Protein AF-A0A7V9MAX3-F1 (afdb_monomer_lite)

Radius of gyration: 15.93 Å; chains: 1; bounding box: 44×23×37 Å

pLDDT: mean 81.9, std 13.09, range [47.19, 96.69]

Sequence (76 aa):
MEQARAVLTRLERIDALKQAEVPAAVLLDEVRALLTEAEAWVGADRPGETATDALARSREAFLAGAPAADAALVAR

Secondary structure (DSSP, 8-state):
--HHHHHHHHHHHHHHHHHTT--HHHHHHHHHHHHHHHHHHHHHHSTT--HHHHHHHHHHHHHHHHHHHHHHHHT-

Structure (mmCIF, N/CA/C/O backbone):
data_AF-A0A7V9MAX3-F1
#
_entry.id   AF-A0A7V9MAX3-F1
#
loop_
_atom_site.group_PDB
_atom_site.id
_atom_site.type_symbol
_atom_site.label_atom_id
_atom_site.label_alt_id
_atom_site.label_comp_id
_atom_site.label_asym_id
_atom_site.label_entity_id
_atom_site.label_seq_id
_atom_site.pdbx_PDB_ins_code
_atom_site.Cartn_x
_atom_site.Cartn_y
_atom_site.Cartn_z
_atom_site.occupancy
_atom_site.B_iso_or_equiv
_atom_site.auth_seq_id
_atom_site.auth_comp_id
_atom_site.auth_asym_id
_atom_site.auth_atom_id
_atom_site.pdbx_PDB_model_num
ATOM 1 N N . MET A 1 1 ? 13.331 12.697 -2.406 1.00 62.78 1 MET A N 1
ATOM 2 C CA . MET A 1 1 ? 12.700 11.566 -1.688 1.00 62.78 1 MET A CA 1
ATOM 3 C C . MET A 1 1 ? 11.387 12.015 -1.054 1.00 62.78 1 MET A C 1
ATOM 5 O O . MET A 1 1 ? 11.281 12.173 0.156 1.00 62.78 1 MET A O 1
ATOM 9 N N . GLU A 1 2 ? 10.388 12.291 -1.883 1.00 80.31 2 GLU A N 1
ATO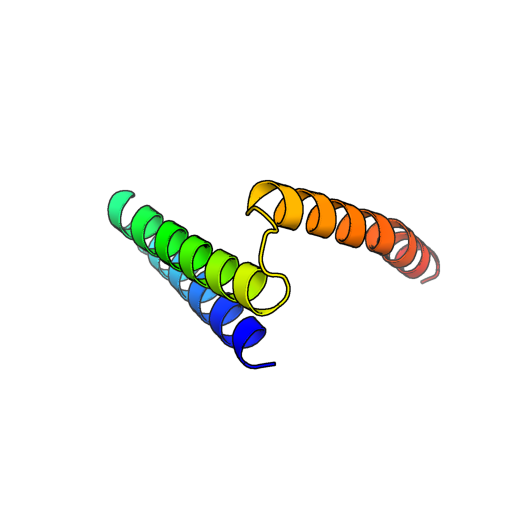M 10 C CA . GLU A 1 2 ? 9.051 12.722 -1.442 1.00 80.31 2 GLU A CA 1
ATOM 11 C C . GLU A 1 2 ? 8.107 11.519 -1.326 1.00 80.31 2 GLU A C 1
ATOM 13 O O . GLU A 1 2 ? 7.364 11.398 -0.359 1.00 80.31 2 GLU A O 1
ATOM 18 N N . GLN A 1 3 ? 8.287 10.551 -2.223 1.00 80.38 3 GLN A N 1
ATOM 19 C CA . GLN A 1 3 ? 7.573 9.280 -2.284 1.00 80.38 3 GLN A CA 1
ATOM 20 C C . GLN A 1 3 ? 7.748 8.461 -0.999 1.00 80.38 3 GLN A C 1
ATOM 22 O O . GLN A 1 3 ? 6.773 8.027 -0.399 1.00 80.38 3 GLN A O 1
ATOM 27 N N . ALA A 1 4 ? 8.986 8.331 -0.505 1.00 83.44 4 ALA A N 1
ATOM 28 C CA . ALA A 1 4 ? 9.262 7.613 0.742 1.00 83.44 4 ALA A CA 1
ATOM 29 C C . ALA A 1 4 ? 8.546 8.238 1.954 1.00 83.44 4 ALA A C 1
ATOM 31 O O . ALA A 1 4 ? 8.060 7.518 2.820 1.00 83.44 4 ALA A O 1
ATOM 32 N N . ARG A 1 5 ? 8.429 9.574 2.000 1.00 86.00 5 ARG A N 1
ATOM 33 C CA . ARG A 1 5 ? 7.674 10.264 3.057 1.00 86.00 5 ARG A CA 1
ATOM 34 C C . ARG A 1 5 ? 6.172 10.041 2.915 1.00 86.00 5 ARG A C 1
ATOM 36 O O . ARG A 1 5 ? 5.523 9.766 3.915 1.00 86.00 5 ARG A O 1
ATOM 43 N N . ALA A 1 6 ? 5.641 10.087 1.693 1.00 87.75 6 ALA A N 1
ATOM 44 C CA . ALA A 1 6 ? 4.232 9.802 1.432 1.00 87.75 6 ALA A CA 1
ATOM 45 C C . ALA A 1 6 ? 3.833 8.380 1.872 1.00 87.75 6 ALA A C 1
ATOM 47 O O . ALA A 1 6 ? 2.796 8.217 2.516 1.00 87.75 6 ALA A O 1
ATOM 48 N N . VAL A 1 7 ? 4.686 7.378 1.608 1.00 90.31 7 VAL A N 1
ATOM 49 C CA . VAL A 1 7 ? 4.488 5.995 2.082 1.00 90.31 7 VAL A CA 1
ATOM 50 C C . VAL A 1 7 ? 4.422 5.942 3.601 1.00 90.31 7 VAL A C 1
ATOM 52 O O . VAL A 1 7 ? 3.459 5.413 4.145 1.00 90.31 7 VAL A O 1
ATOM 55 N N . LEU A 1 8 ? 5.421 6.506 4.287 1.00 91.56 8 LEU A N 1
ATOM 56 C CA . LEU A 1 8 ? 5.483 6.472 5.750 1.00 91.56 8 LEU A CA 1
ATOM 57 C C . LEU A 1 8 ? 4.255 7.140 6.379 1.00 91.56 8 LEU A C 1
ATOM 59 O O . LEU A 1 8 ? 3.614 6.540 7.234 1.00 91.56 8 LEU A O 1
ATOM 63 N N . THR A 1 9 ? 3.847 8.309 5.879 1.00 92.94 9 THR A N 1
ATOM 64 C CA . THR A 1 9 ? 2.631 8.993 6.344 1.00 92.94 9 THR A CA 1
ATOM 65 C C . THR A 1 9 ? 1.364 8.159 6.127 1.00 92.94 9 THR A C 1
ATOM 67 O O . THR A 1 9 ? 0.460 8.178 6.963 1.00 92.94 9 THR A O 1
ATOM 70 N N . ARG A 1 10 ? 1.258 7.408 5.020 1.00 93.06 10 ARG A N 1
ATOM 71 C CA . ARG A 1 10 ? 0.102 6.525 4.797 1.00 93.06 10 ARG A CA 1
ATOM 72 C C . ARG A 1 10 ? 0.113 5.328 5.745 1.00 93.06 10 ARG A C 1
ATOM 74 O O . ARG A 1 10 ? -0.938 4.972 6.269 1.00 93.06 10 ARG A O 1
ATOM 81 N N . LEU A 1 11 ? 1.280 4.732 5.985 1.00 94.44 11 LEU A N 1
ATOM 82 C CA . LEU A 1 11 ? 1.423 3.618 6.925 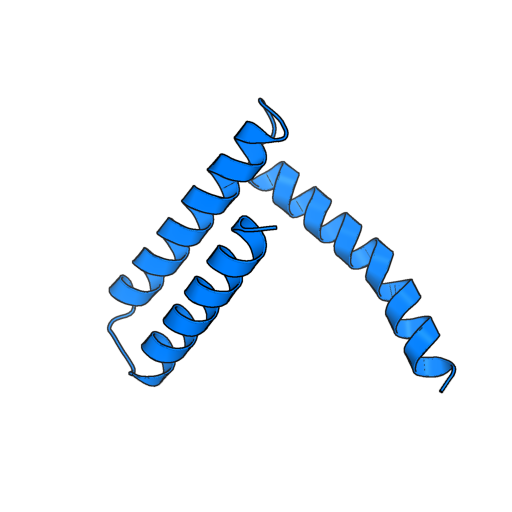1.00 94.44 11 LEU A CA 1
ATOM 83 C C . LEU A 1 11 ? 1.050 4.043 8.349 1.00 94.44 11 LEU A C 1
ATOM 85 O O . LEU A 1 11 ? 0.247 3.370 8.986 1.00 94.44 11 LEU A O 1
ATOM 89 N N . GLU A 1 12 ? 1.513 5.212 8.796 1.00 95.38 12 GLU A N 1
ATOM 90 C CA . GLU A 1 12 ? 1.120 5.801 10.085 1.00 95.38 12 GLU A CA 1
ATOM 91 C C . GLU A 1 12 ? -0.401 5.996 10.189 1.00 95.38 12 GLU A C 1
ATOM 93 O O . GLU A 1 12 ? -1.009 5.711 11.223 1.00 95.38 12 GLU A O 1
ATOM 98 N N . ARG A 1 13 ? -1.047 6.440 9.102 1.00 94.62 13 ARG A N 1
ATOM 99 C CA . ARG A 1 13 ? -2.508 6.576 9.048 1.00 94.62 13 ARG A CA 1
ATOM 100 C C . ARG A 1 13 ? -3.217 5.225 9.139 1.00 94.62 13 ARG A C 1
ATOM 102 O O . ARG A 1 13 ? -4.210 5.122 9.856 1.00 94.62 13 ARG A O 1
ATOM 109 N N . ILE A 1 14 ? -2.738 4.207 8.426 1.00 93.62 14 ILE A N 1
ATOM 110 C CA . ILE A 1 14 ? -3.291 2.846 8.482 1.00 93.62 14 ILE A CA 1
ATOM 111 C C . ILE A 1 14 ? -3.172 2.287 9.902 1.00 93.62 14 ILE A C 1
ATOM 113 O O . ILE A 1 14 ? -4.143 1.735 10.419 1.00 93.62 14 ILE A O 1
ATOM 117 N N . ASP A 1 15 ? -2.028 2.484 10.558 1.00 95.12 15 ASP A N 1
ATOM 118 C CA . ASP A 1 15 ? -1.826 2.063 11.943 1.00 95.12 15 ASP A CA 1
ATOM 119 C C . ASP A 1 15 ? -2.790 2.781 12.893 1.00 95.12 15 ASP A C 1
ATOM 121 O O . ASP A 1 15 ? -3.440 2.130 13.711 1.00 95.12 15 ASP A O 1
ATOM 125 N N . ALA A 1 16 ? -2.974 4.095 12.742 1.00 96.69 16 ALA A N 1
ATOM 126 C CA . ALA A 1 16 ? -3.942 4.850 13.536 1.00 96.69 16 ALA A CA 1
ATOM 127 C C . ALA A 1 16 ? -5.388 4.358 13.328 1.00 96.69 16 ALA A C 1
ATOM 129 O O . ALA A 1 16 ? -6.128 4.178 14.294 1.00 96.69 16 ALA A O 1
ATOM 130 N N . LEU A 1 17 ? -5.785 4.089 12.080 1.00 95.69 17 LEU A N 1
ATOM 131 C CA . LEU A 1 17 ? -7.105 3.544 11.744 1.00 95.69 17 LEU A CA 1
ATOM 132 C C . LEU A 1 17 ? -7.311 2.148 12.339 1.00 95.69 17 LEU A C 1
ATOM 134 O O . LEU A 1 17 ? -8.385 1.848 12.859 1.00 95.69 17 LEU A O 1
ATOM 138 N N . LYS A 1 18 ? -6.274 1.310 12.310 1.00 92.31 18 LYS A N 1
ATOM 139 C CA . LYS A 1 18 ? -6.301 -0.028 12.902 1.00 92.31 18 LYS A CA 1
ATOM 140 C C . LYS A 1 18 ? -6.484 0.036 14.418 1.00 92.31 18 LYS A C 1
ATOM 142 O O . LYS A 1 18 ? -7.273 -0.735 14.952 1.00 92.31 18 LYS A O 1
ATOM 147 N N . GLN A 1 19 ? -5.800 0.960 15.095 1.00 96.31 19 GLN A N 1
ATOM 148 C CA . GLN A 1 19 ? -5.969 1.179 16.539 1.00 96.31 19 GLN A CA 1
ATOM 149 C C . GLN A 1 19 ? -7.345 1.750 16.895 1.00 96.31 19 GLN A C 1
ATOM 151 O O . GLN A 1 19 ? -7.861 1.482 17.973 1.00 96.31 19 GLN A O 1
ATOM 156 N N . ALA A 1 20 ? -7.954 2.511 15.988 1.00 95.94 20 ALA A N 1
ATOM 157 C CA . ALA A 1 20 ? -9.311 3.023 16.143 1.00 95.94 20 ALA A CA 1
ATOM 158 C C . ALA A 1 20 ? -10.406 1.985 15.817 1.00 95.94 20 ALA A C 1
ATOM 160 O O . ALA A 1 20 ? -11.581 2.346 15.808 1.00 95.94 20 ALA A O 1
ATOM 161 N N . GLU A 1 21 ? -10.036 0.730 15.521 1.00 94.25 21 GLU A N 1
ATOM 162 C CA . GLU A 1 21 ? -10.949 -0.377 15.192 1.00 94.25 21 GLU A CA 1
ATOM 163 C C . GLU A 1 21 ? -11.983 -0.020 14.107 1.00 94.25 21 GLU A C 1
ATOM 165 O O . GLU A 1 21 ? -13.143 -0.442 14.144 1.00 94.25 21 GLU A O 1
ATOM 170 N N . VAL A 1 22 ? -11.569 0.774 13.112 1.00 94.25 22 VAL A N 1
ATOM 171 C CA . VAL A 1 22 ? -12.454 1.146 12.000 1.00 94.25 22 VAL A CA 1
ATOM 172 C C . VAL A 1 22 ? -12.857 -0.088 11.178 1.00 94.25 22 VAL A C 1
ATOM 174 O O . VAL A 1 22 ? -12.132 -1.088 11.154 1.00 94.25 22 VAL A O 1
ATOM 177 N N . PRO A 1 23 ? -13.981 -0.033 10.436 1.00 96.25 23 PRO A N 1
ATOM 178 C CA . PRO A 1 23 ? -14.381 -1.130 9.566 1.00 96.25 23 PRO A CA 1
ATOM 179 C C . PRO A 1 23 ? -13.266 -1.539 8.599 1.00 96.25 23 PRO A C 1
ATOM 181 O O . PRO A 1 23 ? -12.613 -0.690 7.993 1.00 96.25 23 PRO A O 1
ATOM 184 N N . ALA A 1 24 ? -13.102 -2.847 8.384 1.00 91.25 24 ALA A N 1
ATOM 185 C CA . ALA A 1 24 ? -12.044 -3.399 7.532 1.00 91.25 24 ALA A CA 1
ATOM 186 C C . ALA A 1 24 ? -12.036 -2.828 6.101 1.00 91.25 24 ALA A C 1
ATOM 188 O O . ALA A 1 24 ? -10.977 -2.739 5.487 1.00 91.25 24 ALA A O 1
ATOM 189 N N . ALA A 1 25 ? -13.196 -2.404 5.586 1.00 94.00 25 ALA A N 1
ATOM 190 C CA . ALA A 1 25 ? -13.302 -1.726 4.295 1.00 94.00 25 ALA A CA 1
ATOM 191 C C . ALA A 1 25 ? -12.464 -0.435 4.241 1.00 94.00 25 ALA A C 1
ATOM 193 O O . ALA A 1 25 ? -11.762 -0.209 3.264 1.00 94.00 25 ALA A O 1
ATOM 194 N N . VAL A 1 26 ? -12.453 0.351 5.322 1.00 93.94 26 VAL A N 1
ATOM 195 C CA . VAL A 1 26 ? -11.697 1.612 5.410 1.00 93.94 26 VAL A CA 1
ATOM 196 C C . VAL A 1 26 ? -10.191 1.350 5.370 1.00 93.94 26 VAL A C 1
ATOM 198 O O . VAL A 1 26 ? -9.453 2.037 4.671 1.00 93.94 26 VAL A O 1
ATOM 201 N N . LEU A 1 27 ? -9.726 0.321 6.082 1.00 93.06 27 LEU A N 1
ATOM 202 C CA . LEU A 1 27 ? -8.325 -0.108 6.039 1.00 93.06 27 LEU A CA 1
ATOM 203 C C . LEU A 1 27 ? -7.937 -0.621 4.648 1.00 93.06 27 LEU A C 1
ATOM 205 O O . LEU A 1 27 ? -6.854 -0.314 4.152 1.00 93.06 27 LEU A O 1
ATOM 209 N N . LEU A 1 28 ? -8.822 -1.392 4.013 1.00 94.31 28 LEU A N 1
ATOM 210 C CA . LEU A 1 28 ? -8.584 -1.940 2.683 1.00 94.31 28 LEU A CA 1
ATOM 211 C C . LEU A 1 28 ? -8.470 -0.836 1.624 1.00 94.31 28 LEU A C 1
ATOM 213 O O . LEU A 1 28 ? -7.630 -0.952 0.733 1.00 94.31 28 LEU A O 1
ATOM 217 N N . ASP A 1 29 ? -9.265 0.227 1.731 1.00 95.69 29 ASP A N 1
ATOM 218 C CA . ASP A 1 29 ? -9.202 1.371 0.819 1.00 95.69 29 ASP A CA 1
ATOM 219 C C . ASP A 1 29 ? -7.849 2.093 0.908 1.00 95.69 29 ASP A C 1
ATOM 221 O O . ASP A 1 29 ? -7.233 2.370 -0.123 1.00 95.69 29 ASP A O 1
ATOM 225 N N . GLU A 1 30 ? -7.320 2.314 2.116 1.00 94.75 30 GLU A N 1
ATOM 226 C CA . GLU A 1 30 ? -5.987 2.914 2.292 1.00 94.75 30 GLU A CA 1
ATOM 227 C C . GLU A 1 30 ? -4.870 2.014 1.734 1.00 94.75 30 GLU A C 1
ATOM 229 O O . GLU A 1 30 ? -3.931 2.508 1.106 1.00 94.75 30 GLU A O 1
ATOM 234 N N . VAL A 1 31 ? -4.977 0.690 1.905 1.00 93.25 31 VAL A N 1
ATOM 235 C CA . VAL A 1 31 ? -4.010 -0.269 1.341 1.00 93.25 31 VAL A CA 1
ATOM 236 C C . VAL A 1 31 ? -4.067 -0.283 -0.191 1.00 93.25 31 VAL A C 1
ATOM 238 O O . VAL A 1 31 ? -3.024 -0.304 -0.844 1.00 93.25 31 VAL A O 1
ATOM 241 N N . ARG A 1 32 ? -5.266 -0.236 -0.787 1.00 92.62 32 ARG A N 1
ATOM 242 C CA . ARG A 1 32 ? -5.437 -0.164 -2.250 1.00 92.62 32 ARG A CA 1
ATOM 243 C C . ARG A 1 32 ? -4.882 1.135 -2.826 1.00 92.62 32 ARG A C 1
ATOM 245 O O . ARG A 1 32 ? -4.246 1.104 -3.881 1.00 92.62 32 ARG A O 1
ATOM 252 N N . ALA A 1 33 ? -5.097 2.255 -2.138 1.00 92.12 33 ALA A N 1
ATOM 253 C CA . ALA A 1 33 ? -4.529 3.541 -2.527 1.00 92.12 33 ALA A CA 1
ATOM 254 C C . ALA A 1 33 ? -2.994 3.498 -2.495 1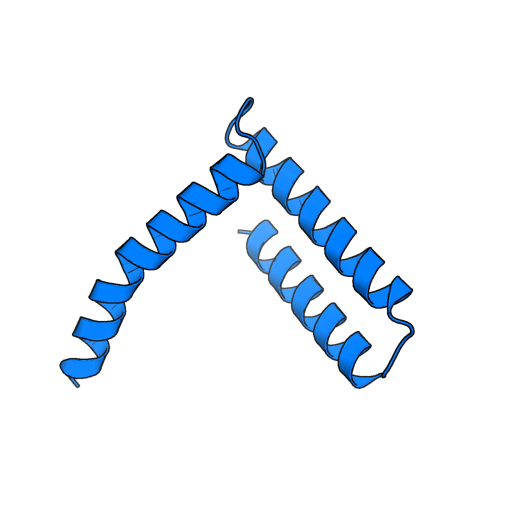.00 92.12 33 ALA A C 1
ATOM 256 O O . ALA A 1 33 ? -2.354 3.840 -3.487 1.00 92.12 33 ALA A O 1
ATOM 257 N N . LEU A 1 34 ? -2.409 2.977 -1.410 1.00 91.88 34 LEU A N 1
ATOM 258 C CA . LEU A 1 34 ? -0.958 2.816 -1.283 1.00 91.88 34 LEU A CA 1
ATOM 259 C C . LEU A 1 34 ? -0.367 1.941 -2.399 1.00 91.88 34 LEU A C 1
ATOM 261 O O . LEU A 1 34 ? 0.681 2.271 -2.951 1.00 91.88 34 LEU A O 1
ATOM 265 N N . LEU A 1 35 ? -1.044 0.844 -2.753 1.00 89.00 35 LEU A N 1
ATOM 266 C CA . LEU A 1 35 ? -0.612 -0.032 -3.841 1.00 89.00 35 LEU A CA 1
ATOM 267 C C . LEU A 1 35 ? -0.657 0.684 -5.199 1.00 89.00 35 LEU A C 1
ATOM 269 O O . LEU A 1 35 ? 0.313 0.622 -5.947 1.00 89.00 35 LEU A O 1
ATOM 273 N N . THR A 1 36 ? -1.736 1.417 -5.481 1.00 89.38 36 THR A N 1
ATOM 274 C CA . THR A 1 36 ? -1.892 2.187 -6.729 1.00 89.38 36 THR A CA 1
ATOM 275 C C . THR A 1 36 ? -0.800 3.255 -6.872 1.00 89.38 36 THR A C 1
ATOM 277 O O . THR A 1 36 ? -0.224 3.427 -7.946 1.00 89.38 36 THR A O 1
ATOM 280 N N . GLU A 1 37 ? -0.481 3.967 -5.787 1.00 88.62 37 GLU A N 1
ATOM 281 C CA . GLU A 1 37 ? 0.606 4.953 -5.760 1.00 88.62 37 GLU A CA 1
ATOM 282 C C . GLU A 1 37 ? 1.970 4.295 -6.028 1.00 88.62 37 GLU A C 1
ATOM 284 O O . GLU A 1 37 ? 2.756 4.801 -6.833 1.00 88.62 37 GLU A O 1
ATOM 289 N N . ALA A 1 38 ? 2.234 3.140 -5.409 1.00 85.44 38 ALA A N 1
ATOM 290 C CA . ALA A 1 38 ? 3.470 2.391 -5.614 1.00 85.44 38 ALA A CA 1
ATOM 291 C C . ALA A 1 38 ? 3.614 1.891 -7.060 1.00 85.44 38 ALA A C 1
ATOM 293 O O . ALA A 1 38 ? 4.684 2.028 -7.653 1.00 85.44 38 ALA A O 1
ATOM 294 N N . GLU A 1 39 ? 2.541 1.361 -7.648 1.00 83.88 39 GLU A N 1
ATOM 295 C CA . GLU A 1 39 ? 2.504 0.931 -9.049 1.00 83.88 39 GLU A CA 1
ATOM 296 C C . GLU A 1 39 ? 2.772 2.095 -10.008 1.00 83.88 39 GLU A C 1
ATOM 298 O O . GLU A 1 39 ? 3.542 1.945 -10.957 1.00 83.88 39 GLU A O 1
ATOM 303 N N . ALA A 1 40 ? 2.209 3.276 -9.737 1.00 85.88 40 ALA A N 1
ATOM 304 C CA . ALA A 1 40 ? 2.467 4.469 -10.536 1.00 85.88 40 ALA A CA 1
ATOM 305 C C . ALA A 1 40 ? 3.943 4.896 -10.481 1.00 85.88 40 ALA A C 1
ATOM 307 O O . ALA A 1 40 ? 4.515 5.273 -11.505 1.00 85.88 40 ALA A O 1
ATOM 308 N N . TRP A 1 41 ? 4.587 4.814 -9.312 1.00 85.44 41 TRP A N 1
ATOM 309 C CA . TRP A 1 41 ? 6.014 5.122 -9.188 1.00 85.44 41 TRP A CA 1
ATOM 310 C C . TRP A 1 41 ? 6.892 4.095 -9.895 1.00 85.44 41 TRP A C 1
ATOM 312 O O . TRP A 1 41 ? 7.823 4.488 -10.594 1.00 85.44 41 TRP A O 1
ATOM 322 N N . VAL A 1 42 ? 6.581 2.803 -9.760 1.00 78.31 42 VAL A N 1
ATOM 323 C CA . VAL A 1 42 ? 7.274 1.731 -10.488 1.00 78.31 42 VAL A CA 1
ATOM 324 C C . VAL A 1 42 ? 7.144 1.945 -11.993 1.00 78.31 42 VAL A C 1
ATOM 326 O O . VAL A 1 42 ? 8.150 1.932 -12.693 1.00 78.31 42 VAL A O 1
ATOM 329 N N . GLY A 1 43 ? 5.935 2.212 -12.493 1.00 77.56 43 GLY A N 1
ATOM 330 C CA . GLY A 1 43 ? 5.701 2.446 -13.917 1.00 77.56 43 GLY A CA 1
ATOM 331 C C . GLY A 1 43 ? 6.402 3.697 -14.455 1.00 77.56 43 GLY A C 1
ATOM 332 O O . GLY A 1 43 ? 6.847 3.697 -15.602 1.00 77.56 43 GLY A O 1
ATOM 333 N N . ALA A 1 44 ? 6.534 4.746 -13.638 1.00 79.38 44 ALA A N 1
ATOM 334 C CA . ALA A 1 44 ? 7.268 5.958 -14.000 1.00 79.38 44 ALA A CA 1
ATOM 335 C C . ALA A 1 44 ? 8.790 5.742 -14.032 1.00 79.38 44 ALA A C 1
ATOM 337 O O . ALA A 1 44 ? 9.465 6.302 -14.893 1.00 79.38 44 ALA A O 1
ATOM 338 N N . ASP A 1 45 ? 9.324 4.938 -13.111 1.00 70.56 45 ASP A N 1
ATOM 339 C CA . ASP A 1 45 ? 10.755 4.625 -13.040 1.00 70.56 45 ASP A CA 1
ATOM 340 C C . ASP A 1 45 ? 11.153 3.573 -14.095 1.00 70.56 45 ASP A C 1
ATOM 342 O O . ASP A 1 45 ? 12.257 3.613 -14.644 1.00 70.56 45 ASP A O 1
ATOM 346 N N . ARG A 1 46 ? 10.239 2.639 -14.416 1.00 66.56 46 ARG A N 1
ATOM 347 C CA . ARG A 1 46 ? 10.427 1.538 -15.375 1.00 66.56 46 ARG A CA 1
ATOM 348 C C . ARG A 1 46 ? 9.137 1.169 -16.121 1.00 66.56 46 ARG A C 1
ATOM 350 O O . ARG A 1 46 ? 8.409 0.262 -15.707 1.00 66.56 46 ARG A O 1
ATOM 357 N N . PRO A 1 47 ? 8.869 1.801 -17.274 1.00 68.56 47 PRO A N 1
ATOM 358 C CA . PRO A 1 47 ? 7.717 1.442 -18.091 1.00 68.56 47 PRO A CA 1
ATOM 359 C C . PRO A 1 47 ? 7.810 -0.020 -18.564 1.00 68.56 47 PRO A C 1
ATOM 361 O O . PRO A 1 47 ? 8.787 -0.414 -19.199 1.00 68.56 47 PRO A O 1
ATOM 364 N N . GLY A 1 48 ? 6.779 -0.815 -18.259 1.00 73.31 48 GLY A N 1
ATOM 365 C CA . GLY A 1 48 ? 6.672 -2.233 -18.632 1.00 73.31 48 GLY A CA 1
ATOM 366 C C . GLY A 1 48 ? 6.976 -3.242 -17.515 1.00 73.31 48 GLY A C 1
ATOM 367 O O . GLY A 1 48 ? 6.771 -4.432 -17.734 1.00 73.31 48 GLY A O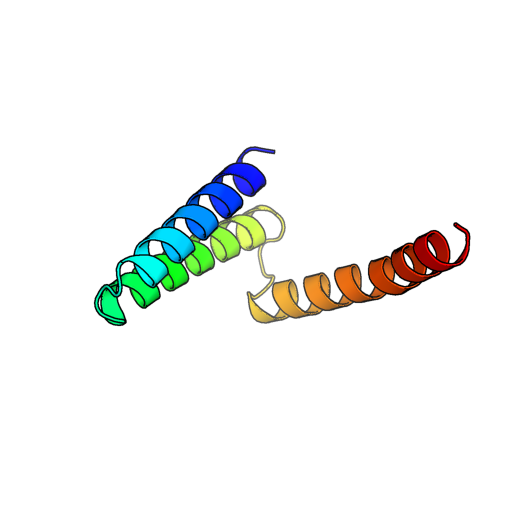 1
ATOM 368 N N . GLU A 1 49 ? 7.421 -2.799 -16.333 1.00 79.44 49 GLU A N 1
ATOM 369 C CA . GLU A 1 49 ? 7.562 -3.656 -15.140 1.00 79.44 49 GLU A CA 1
ATOM 370 C C . GLU A 1 49 ? 6.190 -3.841 -14.461 1.00 79.44 49 GLU A C 1
ATOM 372 O O . GLU A 1 49 ? 5.475 -2.865 -14.222 1.00 79.44 49 GLU A O 1
ATOM 377 N N . THR A 1 50 ? 5.795 -5.083 -14.152 1.00 78.00 50 THR A N 1
ATOM 378 C CA . THR A 1 50 ? 4.551 -5.338 -13.406 1.00 78.00 50 THR A CA 1
ATOM 379 C C . THR A 1 50 ? 4.758 -5.155 -11.899 1.00 78.00 50 THR A C 1
ATOM 381 O O . THR A 1 50 ? 5.877 -5.237 -11.389 1.00 78.00 50 THR A O 1
ATOM 384 N N . ALA A 1 51 ? 3.670 -4.985 -11.138 1.00 67.94 51 ALA A N 1
ATOM 385 C CA . ALA A 1 51 ? 3.726 -4.931 -9.671 1.00 67.94 51 ALA A CA 1
ATOM 386 C C . ALA A 1 51 ? 4.384 -6.181 -9.050 1.00 67.94 51 ALA A C 1
ATOM 388 O O . ALA A 1 51 ? 5.086 -6.092 -8.042 1.00 67.94 51 ALA A O 1
ATOM 389 N N . THR A 1 52 ? 4.190 -7.349 -9.675 1.00 78.19 52 THR A N 1
ATOM 390 C CA . THR A 1 52 ? 4.791 -8.615 -9.225 1.00 78.19 52 THR A CA 1
ATOM 391 C C . THR A 1 52 ? 6.306 -8.598 -9.408 1.00 78.19 52 THR A C 1
ATOM 393 O O . THR A 1 52 ? 7.032 -8.966 -8.485 1.00 78.19 52 THR A O 1
ATOM 396 N N . ASP A 1 53 ? 6.785 -8.109 -10.554 1.00 81.25 53 ASP A N 1
ATOM 397 C CA . ASP A 1 53 ? 8.218 -7.986 -10.843 1.00 81.25 53 ASP A CA 1
ATOM 398 C C . ASP A 1 53 ? 8.892 -7.012 -9.866 1.00 81.25 53 ASP A C 1
ATOM 400 O O . ASP A 1 53 ? 9.938 -7.312 -9.282 1.00 81.25 53 ASP A O 1
ATOM 404 N N . ALA A 1 54 ? 8.235 -5.882 -9.592 1.00 77.62 54 ALA A N 1
ATOM 405 C CA . ALA A 1 54 ? 8.723 -4.893 -8.639 1.00 77.62 54 ALA A CA 1
ATOM 406 C C . ALA A 1 54 ? 8.808 -5.436 -7.203 1.00 77.62 54 ALA A C 1
ATOM 408 O O . ALA A 1 54 ? 9.786 -5.162 -6.497 1.00 77.62 54 ALA A O 1
ATOM 409 N N . LEU A 1 55 ? 7.818 -6.222 -6.762 1.00 82.25 55 LEU A N 1
ATOM 410 C CA . LEU A 1 55 ? 7.844 -6.888 -5.456 1.00 82.25 55 LEU A CA 1
ATOM 411 C C . LEU A 1 55 ? 8.933 -7.960 -5.382 1.00 82.25 55 LEU A C 1
ATOM 413 O O . LEU A 1 55 ? 9.653 -8.012 -4.383 1.00 82.25 55 LEU A O 1
ATOM 417 N N . ALA A 1 56 ? 9.092 -8.780 -6.424 1.00 87.38 56 ALA A N 1
ATOM 418 C CA . ALA A 1 56 ? 10.137 -9.801 -6.486 1.00 87.38 56 ALA A CA 1
ATOM 419 C C . ALA A 1 56 ? 11.530 -9.171 -6.356 1.00 87.38 56 ALA A C 1
ATOM 421 O O . ALA A 1 56 ? 12.293 -9.531 -5.459 1.00 87.38 56 ALA A O 1
ATOM 422 N N 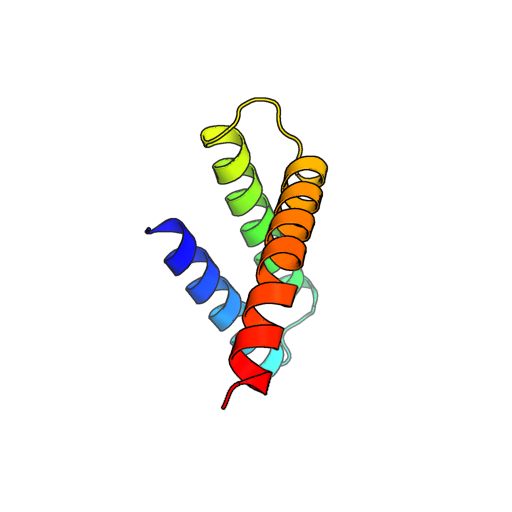. ARG A 1 57 ? 11.807 -8.134 -7.151 1.00 84.69 57 ARG A N 1
ATOM 423 C CA . ARG A 1 57 ? 13.050 -7.359 -7.084 1.00 84.69 57 ARG A CA 1
ATOM 424 C C . ARG A 1 57 ? 13.256 -6.689 -5.728 1.00 84.69 57 ARG A C 1
ATOM 426 O O . ARG A 1 57 ? 14.369 -6.662 -5.212 1.00 84.69 57 ARG A O 1
ATOM 433 N N . SER A 1 58 ? 12.206 -6.120 -5.140 1.00 78.81 58 SER A N 1
ATOM 434 C CA . SER A 1 58 ? 12.312 -5.477 -3.823 1.00 78.81 58 SER A CA 1
ATOM 435 C C . SER A 1 58 ? 12.625 -6.499 -2.733 1.00 78.81 58 SER A C 1
ATOM 437 O O . SER A 1 58 ? 13.450 -6.236 -1.860 1.00 78.81 58 SER A O 1
ATOM 439 N N . ARG A 1 59 ? 12.032 -7.696 -2.815 1.00 86.50 59 ARG A N 1
ATOM 440 C CA . ARG A 1 59 ? 12.349 -8.824 -1.937 1.00 86.50 59 ARG A CA 1
ATOM 441 C C . ARG A 1 59 ? 13.792 -9.285 -2.121 1.00 86.50 59 ARG A C 1
ATOM 443 O O . ARG A 1 59 ? 14.468 -9.524 -1.128 1.00 86.50 59 ARG A O 1
ATOM 450 N N . GLU A 1 60 ? 14.275 -9.383 -3.356 1.00 87.88 60 GLU A N 1
ATOM 451 C CA . GLU A 1 60 ? 15.675 -9.709 -3.653 1.00 87.88 60 GLU A CA 1
ATOM 452 C C . GLU A 1 60 ? 16.636 -8.663 -3.083 1.00 87.88 60 GLU A C 1
ATOM 454 O O . GLU A 1 60 ? 17.590 -9.025 -2.401 1.00 87.88 60 GLU A O 1
ATOM 459 N N . ALA A 1 61 ? 16.357 -7.372 -3.279 1.00 80.44 61 ALA A N 1
ATOM 460 C CA . ALA A 1 61 ? 17.160 -6.285 -2.724 1.00 80.44 61 ALA A CA 1
ATOM 461 C C . ALA A 1 61 ? 17.161 -6.294 -1.185 1.00 80.44 61 ALA A C 1
ATOM 463 O O . ALA A 1 61 ? 18.210 -6.115 -0.565 1.00 80.44 61 ALA A O 1
ATOM 464 N N . PHE A 1 62 ? 16.007 -6.555 -0.562 1.00 80.25 62 PHE A N 1
ATOM 465 C CA . PHE A 1 62 ? 15.892 -6.705 0.889 1.00 80.25 62 PHE A CA 1
ATOM 466 C C . PHE A 1 62 ? 16.719 -7.889 1.402 1.00 80.25 62 PHE A C 1
ATOM 468 O O . PHE A 1 62 ? 17.493 -7.740 2.344 1.00 80.25 62 PHE A O 1
ATOM 475 N N . LEU A 1 63 ? 16.614 -9.049 0.750 1.00 86.00 63 LEU A N 1
ATOM 476 C CA . LEU A 1 63 ? 17.394 -10.239 1.094 1.00 86.00 63 LEU A CA 1
ATOM 477 C C . LEU A 1 63 ? 18.886 -10.083 0.794 1.00 86.00 63 LEU A C 1
ATOM 479 O O . LEU A 1 63 ? 19.685 -10.727 1.455 1.00 86.00 63 LEU A O 1
ATOM 483 N N . ALA A 1 64 ? 19.278 -9.247 -0.166 1.00 80.62 64 ALA A N 1
ATOM 484 C CA . ALA A 1 64 ? 20.678 -8.924 -0.425 1.00 80.62 64 ALA A CA 1
ATOM 485 C C . ALA A 1 64 ? 21.257 -7.976 0.644 1.00 80.62 64 ALA A C 1
ATOM 487 O O . ALA A 1 64 ? 22.443 -8.058 0.960 1.00 80.62 64 ALA A O 1
ATOM 488 N N . GLY A 1 65 ? 20.425 -7.105 1.229 1.00 70.50 65 GLY A N 1
ATOM 489 C CA . GLY A 1 65 ? 20.796 -6.223 2.341 1.00 70.50 65 GLY A CA 1
ATOM 490 C C . GLY A 1 65 ? 20.746 -6.882 3.728 1.00 70.50 65 GLY A C 1
ATOM 491 O O . GLY A 1 65 ? 21.537 -6.527 4.600 1.00 70.50 65 GLY A O 1
ATOM 492 N N . ALA A 1 66 ? 19.864 -7.863 3.934 1.00 59.78 66 ALA A N 1
ATOM 493 C CA . ALA A 1 66 ? 19.718 -8.613 5.185 1.00 59.78 66 ALA A CA 1
ATOM 494 C C . ALA A 1 66 ? 21.017 -9.282 5.705 1.00 59.78 66 ALA A C 1
ATOM 496 O O . ALA A 1 66 ? 21.343 -9.075 6.872 1.00 59.78 66 ALA A O 1
ATOM 497 N N . PRO A 1 67 ? 21.826 -9.998 4.896 1.00 59.19 67 PRO A N 1
ATOM 498 C CA . PRO A 1 67 ? 23.059 -10.625 5.375 1.00 59.19 67 PRO A CA 1
ATOM 499 C C . PRO A 1 67 ? 24.120 -9.598 5.789 1.00 59.19 67 PRO A C 1
ATOM 501 O O . PRO A 1 67 ? 24.925 -9.871 6.677 1.00 59.19 67 PRO A O 1
ATOM 504 N N . ALA A 1 68 ? 24.116 -8.402 5.187 1.00 58.72 68 ALA A N 1
ATOM 505 C CA . ALA A 1 68 ? 25.003 -7.312 5.585 1.00 58.72 68 ALA A CA 1
ATOM 506 C C . ALA A 1 68 ? 24.564 -6.665 6.913 1.00 58.72 68 ALA A C 1
ATOM 508 O O . ALA A 1 68 ? 25.413 -6.309 7.731 1.00 58.72 68 ALA A O 1
ATOM 509 N N . ALA A 1 69 ? 23.253 -6.543 7.148 1.00 57.25 69 ALA A N 1
ATOM 510 C CA . ALA A 1 69 ? 22.700 -6.038 8.404 1.00 57.25 69 ALA A CA 1
ATOM 511 C C . ALA A 1 69 ? 22.925 -7.015 9.573 1.00 57.25 69 ALA A C 1
ATOM 513 O O . ALA A 1 69 ? 23.339 -6.582 10.648 1.00 57.25 69 ALA A O 1
ATOM 514 N N . ASP A 1 70 ? 22.745 -8.321 9.348 1.00 55.94 70 ASP A N 1
ATOM 515 C CA . ASP A 1 70 ? 23.009 -9.358 10.354 1.00 55.94 70 ASP A CA 1
ATOM 516 C C . ASP A 1 70 ? 24.499 -9.418 10.730 1.00 55.94 70 ASP A C 1
ATOM 518 O O . ASP A 1 70 ? 24.844 -9.451 11.911 1.00 55.94 70 ASP A O 1
ATOM 522 N N . ALA A 1 71 ? 25.406 -9.338 9.749 1.00 57.09 71 ALA A N 1
ATOM 523 C CA . ALA A 1 71 ? 26.846 -9.288 10.009 1.00 57.09 71 ALA A CA 1
ATOM 524 C C . ALA A 1 71 ? 27.264 -8.047 10.823 1.00 57.09 71 ALA A C 1
ATOM 526 O O . ALA A 1 71 ? 28.133 -8.135 11.691 1.00 57.09 71 ALA A O 1
ATOM 527 N N . ALA A 1 72 ? 26.630 -6.896 10.580 1.00 54.75 72 ALA A N 1
ATOM 528 C CA . ALA A 1 72 ? 26.879 -5.669 11.334 1.00 54.75 72 ALA A CA 1
ATOM 529 C C . ALA A 1 72 ? 26.332 -5.719 12.775 1.00 54.75 72 ALA A C 1
ATOM 531 O O . ALA A 1 72 ? 26.870 -5.040 13.651 1.00 54.75 72 ALA A O 1
ATOM 532 N N . LEU A 1 73 ? 25.287 -6.515 13.031 1.00 53.03 73 LEU A N 1
ATOM 533 C CA . LEU A 1 73 ? 24.714 -6.709 14.366 1.00 53.03 73 LEU A CA 1
ATOM 534 C C . LEU A 1 73 ? 25.540 -7.679 15.223 1.00 53.03 73 LEU A C 1
ATOM 536 O O . LEU A 1 73 ? 25.654 -7.469 16.425 1.00 53.03 73 LEU A O 1
ATOM 540 N N . VAL A 1 74 ? 26.137 -8.709 14.612 1.00 61.66 74 VAL A N 1
ATOM 541 C CA . VAL A 1 74 ? 26.981 -9.709 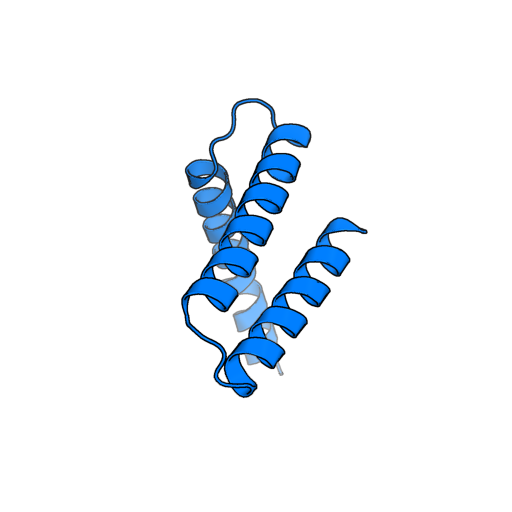15.301 1.00 61.66 74 VAL A CA 1
ATOM 542 C C . VAL A 1 74 ? 28.371 -9.160 15.658 1.00 61.66 74 VAL A C 1
ATOM 544 O O . VAL A 1 74 ? 29.034 -9.678 16.552 1.00 61.66 74 VAL A O 1
ATOM 547 N N . ALA A 1 75 ? 28.823 -8.102 14.981 1.00 59.62 75 ALA A N 1
ATOM 548 C CA . ALA A 1 75 ? 30.119 -7.465 15.222 1.00 59.62 75 ALA A CA 1
ATOM 549 C C . ALA A 1 75 ? 30.120 -6.392 16.341 1.00 59.62 75 ALA A C 1
ATOM 551 O O . ALA A 1 75 ? 31.137 -5.717 16.517 1.00 59.62 75 ALA A O 1
ATOM 552 N N . ARG A 1 76 ? 29.009 -6.203 17.070 1.00 47.19 76 ARG A N 1
ATOM 553 C CA . ARG A 1 76 ? 28.880 -5.287 18.226 1.00 47.19 76 ARG A CA 1
ATOM 554 C C . ARG A 1 76 ? 28.816 -6.053 19.539 1.00 47.19 76 ARG A C 1
ATOM 556 O O . ARG A 1 76 ? 29.310 -5.478 20.532 1.00 47.19 76 ARG A O 1
#

Foldseek 3Di:
DVLVVVLVVLVVVLVVCVVVVHPVVVSVVSVVVNLVSVQVVCCVVPPPQDSVNVVVVVVVVVVVVVVVVVVVVVVD